Protein AF-A0A376FEH6-F1 (afdb_monomer_lite)

Foldseek 3Di:
DEPEPPQDPPDPDDDDLVVVLVVVQVCVVVVDPDYDYDHDPPPDDQVVSQVVSCVSVVDRGDDDDPPCVVVDDDDDPVRVVVVVVLVVVVVVCVVVVNDDDDDDDDPPPPPDD

pLDDT: mean 72.84, std 16.67, range [22.53, 88.94]

Sequence (113 aa):
MRAVANLSSCQKVEFSREDLVAEIKAGIAKGKKHAIVAITEHICDVDELAKYIEAETKRETRATVLGHIQRGGSPGPYDRILASRMGAYAIDLLLQGHGGPLRRYSERKTGSP

InterPro domains:
  IPR000023 Phosphofructokinase domain [PF00365] (5-94)
  IPR015912 Phosphofructokinase, conserved site [PS00433] (62-80)
  IPR022953 ATP-dependent 6-phosphofructokinase [PR00476] (31-43)
  IPR022953 ATP-dependent 6-phosphofructokinase [PR00476] (58-80)
  IPR035966 Phosphofructokinase superfamily [G3DSA:3.40.50.460] (3-97)
  IPR035966 Phosphofructokinase superfamily [SSF53784] (12-105)

Radius of gyration: 21.83 Å; chains: 1; bounding box: 57×28×56 Å

Organism: Enterobacter asburiae (NCBI:txid61645)

Structure (mmCIF, N/CA/C/O backbone):
data_AF-A0A376FEH6-F1
#
_entry.id   AF-A0A376FEH6-F1
#
loop_
_atom_site.group_PDB
_atom_site.id
_atom_site.type_symbol
_atom_site.label_atom_id
_atom_site.label_alt_id
_atom_site.label_comp_id
_atom_site.label_asym_id
_atom_site.label_entity_id
_atom_site.label_seq_id
_atom_site.pdbx_PDB_ins_code
_atom_site.Cartn_x
_atom_site.Cartn_y
_atom_site.Cartn_z
_atom_site.occupancy
_atom_site.B_iso_or_equiv
_atom_site.auth_seq_id
_atom_site.auth_comp_id
_atom_site.auth_asym_id
_atom_site.auth_atom_id
_atom_site.pdbx_PDB_model_num
ATOM 1 N N . MET A 1 1 ? -0.092 10.042 9.852 1.00 31.30 1 MET A N 1
ATOM 2 C CA . MET A 1 1 ? 0.252 9.062 10.909 1.00 31.30 1 MET A CA 1
ATOM 3 C C . MET A 1 1 ? 0.029 7.668 10.327 1.00 31.30 1 MET A C 1
ATOM 5 O O . MET A 1 1 ? -1.111 7.293 10.102 1.00 31.30 1 MET A O 1
ATOM 9 N N . ARG A 1 2 ? 1.109 6.978 9.935 1.00 22.53 2 ARG A N 1
ATOM 10 C CA . ARG A 1 2 ? 1.087 5.704 9.194 1.00 22.53 2 ARG A CA 1
A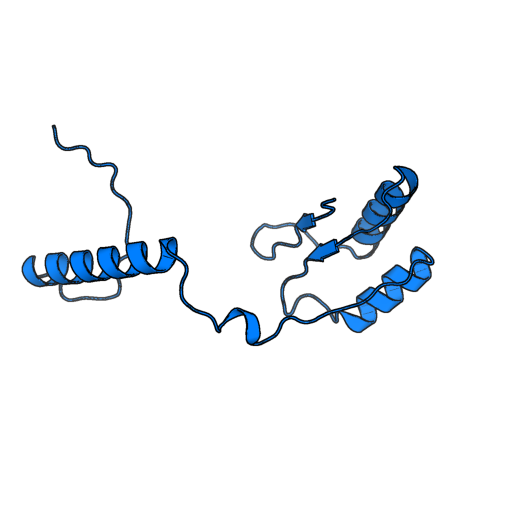TOM 11 C C . ARG A 1 2 ? 0.864 4.538 10.167 1.00 22.53 2 ARG A C 1
ATOM 13 O O . ARG A 1 2 ? 1.775 4.154 10.889 1.00 22.53 2 ARG A O 1
ATOM 20 N N . ALA A 1 3 ? -0.333 3.967 10.198 1.00 32.25 3 ALA A N 1
ATOM 21 C CA . ALA A 1 3 ? -0.394 2.513 10.169 1.00 32.25 3 ALA A CA 1
ATOM 22 C C . ALA A 1 3 ? -0.343 2.202 8.676 1.00 32.25 3 ALA A C 1
ATOM 24 O O . ALA A 1 3 ? -1.175 2.709 7.937 1.00 32.25 3 ALA A O 1
ATOM 25 N N . VAL A 1 4 ? 0.725 1.567 8.215 1.00 36.75 4 VAL A N 1
ATOM 26 C CA . VAL A 1 4 ? 0.711 0.879 6.930 1.00 36.75 4 VAL A CA 1
ATOM 27 C C . VAL A 1 4 ? 0.720 -0.567 7.362 1.00 36.75 4 VAL A C 1
ATOM 29 O O . VAL A 1 4 ? 1.769 -1.072 7.750 1.00 36.75 4 VAL A O 1
ATOM 32 N N . ALA A 1 5 ? -0.452 -1.194 7.405 1.00 41.88 5 ALA A N 1
ATOM 33 C CA . ALA A 1 5 ? -0.470 -2.642 7.318 1.00 41.88 5 ALA A CA 1
ATOM 34 C C . ALA A 1 5 ? 0.111 -2.942 5.933 1.00 41.88 5 ALA A C 1
ATOM 36 O O . ALA A 1 5 ? -0.517 -2.653 4.915 1.00 41.88 5 ALA A O 1
ATOM 37 N N . ASN A 1 6 ? 1.377 -3.355 5.899 1.00 36.41 6 ASN A N 1
ATOM 38 C CA . ASN A 1 6 ? 2.043 -3.785 4.681 1.00 36.41 6 ASN A CA 1
ATOM 39 C C . ASN A 1 6 ? 1.472 -5.157 4.331 1.00 36.41 6 ASN A C 1
ATOM 41 O O . ASN A 1 6 ? 2.091 -6.176 4.619 1.00 36.41 6 ASN A O 1
ATOM 45 N N . LEU A 1 7 ? 0.284 -5.192 3.728 1.00 42.59 7 LEU A N 1
ATOM 46 C CA . LEU A 1 7 ? -0.229 -6.418 3.137 1.00 42.59 7 LEU A CA 1
ATOM 47 C C . LEU A 1 7 ? 0.274 -6.524 1.696 1.00 42.59 7 LEU A C 1
ATOM 49 O O . LEU A 1 7 ? -0.447 -6.336 0.717 1.00 42.59 7 LEU A O 1
ATOM 53 N N . SER A 1 8 ? 1.580 -6.752 1.578 1.00 38.94 8 SER A N 1
ATOM 54 C CA . SER A 1 8 ? 2.242 -7.003 0.305 1.00 38.94 8 SER A CA 1
ATOM 55 C C . SER A 1 8 ? 2.069 -8.473 -0.070 1.00 38.94 8 SER A C 1
ATOM 57 O O . SER A 1 8 ? 2.697 -9.326 0.553 1.00 38.94 8 SER A O 1
ATOM 59 N N . SER A 1 9 ? 1.316 -8.776 -1.134 1.00 39.69 9 SER A N 1
ATOM 60 C CA . SER A 1 9 ? 1.221 -10.142 -1.688 1.00 39.69 9 SER A CA 1
ATOM 61 C C . SER A 1 9 ? 2.566 -10.702 -2.187 1.00 39.69 9 SER A C 1
ATOM 63 O O . SER A 1 9 ? 2.669 -11.876 -2.528 1.00 39.69 9 SER A O 1
ATOM 65 N N . CYS A 1 10 ? 3.617 -9.876 -2.208 1.00 40.75 10 CYS A N 1
ATOM 66 C CA . CYS A 1 10 ? 4.946 -10.223 -2.703 1.00 40.75 10 CYS A CA 1
ATOM 67 C C . CYS A 1 10 ? 5.911 -10.799 -1.648 1.00 40.75 10 CYS A C 1
ATOM 69 O O . CYS A 1 10 ? 7.002 -11.232 -2.013 1.00 40.75 10 CYS A O 1
ATOM 71 N N . GLN A 1 11 ? 5.559 -10.845 -0.358 1.00 41.09 11 GLN A N 1
ATOM 72 C CA . GLN A 1 11 ? 6.342 -11.590 0.635 1.00 41.09 11 GLN A CA 1
ATOM 73 C C . GLN A 1 11 ? 5.431 -12.525 1.422 1.00 41.09 11 GLN A C 1
ATOM 75 O O . GLN A 1 11 ? 4.411 -12.100 1.941 1.00 41.09 11 GLN A O 1
ATOM 80 N N . LYS A 1 12 ? 5.840 -13.795 1.471 1.00 41.19 12 LYS A N 1
ATOM 81 C CA . LYS A 1 12 ? 5.319 -14.932 2.244 1.00 41.19 12 LYS A CA 1
ATOM 82 C C . LYS A 1 12 ? 4.859 -14.559 3.668 1.00 41.19 12 LYS A C 1
ATOM 84 O O . LYS A 1 12 ? 5.570 -14.832 4.630 1.00 41.19 12 LYS A O 1
ATOM 89 N N . VAL A 1 13 ? 3.697 -13.936 3.810 1.00 55.91 13 VAL A N 1
ATOM 90 C CA . VAL A 1 13 ? 3.056 -13.674 5.099 1.00 55.91 13 VAL A CA 1
ATOM 91 C C . VAL A 1 13 ? 1.619 -14.139 4.956 1.00 55.91 13 VAL A C 1
ATOM 93 O O . VAL A 1 13 ? 0.867 -13.611 4.138 1.00 55.91 13 VAL A O 1
ATOM 96 N N . GLU A 1 14 ? 1.273 -15.188 5.694 1.00 58.09 14 GLU A N 1
ATOM 97 C CA . GLU A 1 14 ? -0.097 -15.680 5.769 1.00 58.09 14 GLU A CA 1
ATOM 98 C C . GLU A 1 14 ? -0.976 -14.581 6.376 1.00 58.09 14 GLU A C 1
ATOM 100 O O . GLU A 1 14 ? -0.669 -14.018 7.425 1.00 58.09 14 GLU A O 1
ATOM 105 N N . PHE A 1 15 ? -2.038 -14.216 5.664 1.00 66.88 15 PHE A N 1
ATOM 106 C CA . PHE A 1 15 ? -2.967 -13.178 6.090 1.00 66.88 15 PHE A CA 1
ATOM 107 C C . PHE A 1 15 ? -4.066 -13.797 6.956 1.00 66.88 15 PHE A C 1
ATOM 109 O O . PHE A 1 15 ? -4.944 -14.480 6.426 1.00 66.88 15 PHE A O 1
ATOM 116 N N . SER A 1 16 ? -4.055 -13.520 8.265 1.00 77.94 16 SER A N 1
ATOM 117 C CA . SER A 1 16 ? -5.217 -13.751 9.133 1.00 77.94 16 SER A CA 1
ATOM 118 C C . SER A 1 16 ? -5.981 -12.450 9.388 1.00 77.94 16 SER A C 1
ATOM 120 O O . SER A 1 16 ? -5.406 -11.394 9.671 1.00 77.94 16 SER A O 1
ATOM 122 N N . ARG A 1 17 ? -7.316 -12.535 9.313 1.00 77.88 17 ARG A N 1
ATOM 123 C CA . ARG A 1 17 ? -8.236 -11.427 9.628 1.00 77.88 17 ARG A CA 1
ATOM 124 C C . ARG A 1 17 ? -8.143 -11.034 11.105 1.00 77.88 17 ARG A C 1
ATOM 126 O O . ARG A 1 17 ? -8.327 -9.866 11.443 1.00 77.88 17 ARG A O 1
ATOM 133 N N . GLU A 1 18 ? -7.841 -12.001 11.965 1.00 82.06 18 GLU A N 1
ATOM 134 C CA . GLU A 1 18 ? -7.750 -11.819 13.415 1.00 82.06 18 GLU A CA 1
ATOM 135 C C . GLU A 1 18 ? -6.532 -10.972 13.793 1.00 82.06 18 GLU A C 1
ATOM 137 O O . GLU A 1 18 ? -6.656 -10.013 14.559 1.00 82.06 18 GLU A O 1
ATOM 142 N N . ASP A 1 19 ? -5.377 -11.259 13.189 1.00 82.12 19 ASP A N 1
ATOM 143 C CA . ASP A 1 19 ? -4.129 -10.532 13.440 1.00 82.12 19 ASP A CA 1
ATOM 144 C C . ASP A 1 19 ? -4.232 -9.065 13.012 1.00 82.12 19 ASP A C 1
ATOM 146 O O . ASP A 1 19 ? -3.773 -8.163 13.720 1.00 82.12 19 ASP A O 1
ATOM 150 N N . LEU A 1 20 ? -4.914 -8.803 11.891 1.00 80.62 20 LEU A N 1
ATOM 151 C CA . LEU A 1 20 ? -5.186 -7.443 11.427 1.00 80.62 20 LEU A CA 1
ATOM 152 C C . LEU A 1 20 ? -6.002 -6.657 12.464 1.00 80.62 20 LEU A C 1
ATOM 154 O O . LEU A 1 20 ? -5.671 -5.516 12.798 1.00 80.62 20 LEU A O 1
ATOM 158 N N . VAL A 1 21 ? -7.065 -7.262 12.996 1.00 83.94 21 VAL A N 1
ATOM 159 C CA . VAL A 1 21 ? -7.905 -6.632 14.022 1.00 83.94 21 VAL A CA 1
ATOM 160 C C . VAL A 1 21 ? -7.117 -6.419 15.315 1.00 83.94 21 VAL A C 1
ATOM 162 O O . VAL A 1 21 ? -7.251 -5.359 15.935 1.00 83.94 21 VAL A O 1
ATOM 165 N N . ALA A 1 22 ? -6.271 -7.371 15.710 1.00 84.75 22 ALA A N 1
ATOM 166 C CA . ALA A 1 22 ? -5.414 -7.248 16.885 1.00 84.75 22 ALA A CA 1
ATOM 167 C C . ALA A 1 22 ? -4.431 -6.071 16.756 1.00 84.75 22 ALA A C 1
ATOM 169 O O . ALA A 1 22 ? -4.327 -5.252 17.675 1.00 84.75 22 ALA A O 1
ATOM 170 N N . GLU A 1 23 ? -3.776 -5.912 15.600 1.00 82.88 23 GLU A N 1
ATOM 171 C CA . GLU A 1 23 ? -2.907 -4.763 15.323 1.00 82.88 23 GLU A CA 1
ATOM 172 C C . GLU A 1 23 ? -3.664 -3.432 15.377 1.00 82.88 23 GLU A C 1
ATOM 174 O O . GLU A 1 23 ? -3.182 -2.453 15.965 1.00 82.88 23 GLU A O 1
ATOM 179 N N . ILE A 1 24 ? -4.862 -3.381 14.786 1.00 82.75 24 ILE A N 1
ATOM 180 C CA . ILE A 1 24 ? -5.693 -2.176 14.792 1.00 82.75 24 ILE A CA 1
ATOM 181 C C . ILE A 1 24 ? -6.081 -1.829 16.233 1.00 82.75 24 ILE A C 1
ATOM 183 O O . ILE A 1 24 ? -5.844 -0.697 16.660 1.00 82.75 24 ILE A O 1
ATOM 187 N N . LYS A 1 25 ? -6.594 -2.789 17.014 1.00 85.12 25 LYS A N 1
ATOM 188 C CA . LYS A 1 25 ? -6.963 -2.601 18.430 1.00 85.12 25 LYS A CA 1
ATOM 189 C C . LYS A 1 25 ? -5.767 -2.133 19.268 1.00 85.12 25 LYS A C 1
ATOM 191 O O . LYS A 1 25 ? -5.892 -1.166 20.021 1.00 85.12 25 LYS A O 1
ATOM 196 N N . ALA A 1 26 ? -4.585 -2.722 19.079 1.00 85.88 26 ALA A N 1
ATOM 197 C CA . ALA A 1 26 ? -3.357 -2.280 19.743 1.00 85.88 26 ALA A CA 1
ATOM 198 C C . ALA A 1 26 ? -2.959 -0.846 19.345 1.00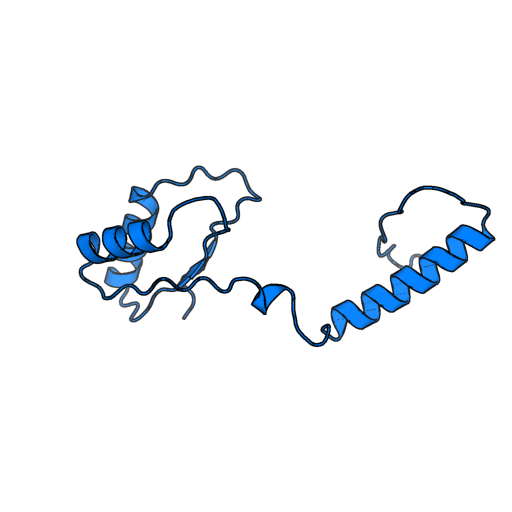 85.88 26 ALA A C 1
ATOM 200 O O . ALA A 1 26 ? -2.497 -0.057 20.172 1.00 85.88 26 ALA A O 1
ATOM 201 N N . GLY A 1 27 ? -3.162 -0.473 18.080 1.00 83.25 27 GLY A N 1
ATOM 202 C CA . GLY A 1 27 ? -2.973 0.891 17.596 1.00 83.25 27 GLY A CA 1
ATOM 203 C C . GLY A 1 27 ? -3.941 1.892 18.231 1.00 83.25 27 GLY A C 1
ATOM 204 O O . GLY A 1 27 ? -3.527 2.997 18.586 1.00 83.25 27 GLY A O 1
ATOM 205 N N . ILE A 1 28 ? -5.204 1.501 18.410 1.00 83.00 28 ILE A N 1
ATOM 206 C CA . ILE A 1 28 ? -6.228 2.306 19.087 1.00 83.00 28 ILE A CA 1
ATOM 207 C C . ILE A 1 28 ? -5.847 2.524 20.552 1.00 83.00 28 ILE A C 1
ATOM 209 O O . ILE A 1 28 ? -5.855 3.666 21.008 1.00 83.00 28 ILE A O 1
ATOM 213 N N . ALA A 1 29 ? -5.443 1.464 21.260 1.00 84.38 29 ALA A N 1
ATOM 214 C CA . ALA A 1 29 ? -5.004 1.540 22.655 1.00 84.38 29 ALA A CA 1
ATOM 215 C C . ALA A 1 29 ? -3.784 2.461 22.840 1.00 84.38 29 ALA A C 1
ATOM 217 O O . ALA A 1 29 ? -3.680 3.169 23.836 1.00 84.38 29 ALA A O 1
ATOM 218 N N . LYS A 1 30 ? -2.898 2.532 21.837 1.00 86.56 30 LYS A N 1
ATOM 219 C CA . LYS A 1 30 ? -1.770 3.483 21.780 1.00 86.56 30 LYS A CA 1
ATOM 220 C C . LYS A 1 30 ? -2.183 4.929 21.449 1.00 86.56 30 LYS A C 1
ATOM 222 O O . LYS A 1 30 ? -1.316 5.779 21.266 1.00 86.56 30 LYS A O 1
ATOM 227 N N . GLY A 1 31 ? -3.478 5.224 21.324 1.00 83.44 31 GLY A N 1
ATOM 228 C CA . GLY A 1 31 ? -4.001 6.569 21.068 1.00 83.44 31 GLY A CA 1
ATOM 229 C C . GLY A 1 31 ? -4.010 6.993 19.595 1.00 83.44 31 GLY A C 1
ATOM 230 O O . GLY A 1 31 ? -4.159 8.182 19.301 1.00 83.44 31 GLY A O 1
ATOM 231 N N . LYS A 1 32 ? -3.861 6.065 18.633 1.00 79.75 32 LYS A N 1
ATOM 232 C CA . LYS A 1 32 ? -3.955 6.417 17.205 1.00 79.75 32 LYS A CA 1
ATOM 233 C C . LYS A 1 32 ? -5.382 6.861 16.865 1.00 79.75 32 LYS A C 1
ATOM 235 O O . LYS A 1 32 ? -6.346 6.112 17.045 1.00 79.75 32 LYS A O 1
ATOM 240 N N . LYS A 1 33 ? -5.516 8.075 16.324 1.00 78.06 33 LYS A N 1
ATOM 241 C CA . LYS A 1 33 ? -6.810 8.648 15.908 1.00 78.06 33 LYS A CA 1
ATOM 242 C C . LYS A 1 33 ? -7.349 8.022 14.617 1.00 78.06 33 LYS A C 1
ATOM 244 O O . LYS A 1 33 ? -8.548 7.804 14.515 1.00 78.06 33 LYS A O 1
ATOM 249 N N . HIS A 1 34 ? -6.464 7.667 13.682 1.00 77.69 34 HIS A N 1
ATOM 250 C CA . HIS A 1 34 ? -6.818 7.070 12.389 1.00 77.69 34 HIS A CA 1
ATOM 251 C C . HIS A 1 34 ? -5.829 5.960 12.009 1.00 77.69 34 HIS A C 1
ATOM 253 O O . HIS A 1 34 ? -4.663 5.999 12.418 1.00 77.69 34 HIS A O 1
ATOM 259 N N . ALA A 1 35 ? -6.288 4.993 11.215 1.00 75.56 35 ALA A N 1
ATOM 260 C CA . ALA A 1 35 ? -5.485 3.915 10.646 1.00 75.56 35 ALA A CA 1
ATOM 261 C C . ALA A 1 35 ? -5.772 3.816 9.143 1.00 75.56 35 ALA A C 1
ATOM 263 O O . ALA A 1 35 ? -6.898 4.053 8.717 1.00 75.56 35 ALA A O 1
ATOM 264 N N . ILE A 1 36 ? -4.747 3.497 8.353 1.00 80.38 36 ILE A N 1
ATOM 265 C CA . ILE A 1 36 ? -4.878 3.247 6.916 1.00 80.38 36 ILE A CA 1
ATOM 266 C C . ILE A 1 36 ? -4.444 1.802 6.693 1.00 80.38 36 ILE A C 1
ATOM 268 O O . ILE A 1 36 ? -3.383 1.389 7.154 1.00 80.38 36 ILE A O 1
ATOM 272 N N . VAL A 1 37 ? -5.270 1.016 6.017 1.00 78.50 37 VAL A N 1
ATOM 273 C CA . VAL A 1 37 ? -4.955 -0.376 5.692 1.00 78.50 37 VAL A CA 1
ATOM 274 C C . VAL A 1 37 ? -4.791 -0.450 4.183 1.00 78.50 37 VAL A C 1
ATOM 276 O O . VAL A 1 37 ? -5.691 -0.057 3.445 1.00 78.50 37 VAL A O 1
ATOM 279 N N . ALA A 1 38 ? -3.616 -0.884 3.731 1.00 79.56 38 ALA A N 1
ATOM 280 C CA . ALA A 1 38 ? -3.330 -1.076 2.318 1.00 79.56 38 ALA A CA 1
ATOM 281 C C . ALA A 1 38 ? -3.391 -2.573 2.019 1.00 79.56 38 ALA A C 1
ATOM 283 O O . ALA A 1 38 ? -2.665 -3.360 2.624 1.00 79.56 38 ALA A O 1
ATOM 284 N N . ILE A 1 39 ? -4.276 -2.950 1.103 1.00 75.44 39 ILE A N 1
ATOM 285 C CA . ILE A 1 39 ? -4.545 -4.338 0.729 1.00 75.44 39 ILE A CA 1
ATOM 286 C C . ILE A 1 39 ? -4.301 -4.450 -0.769 1.00 75.44 39 ILE A C 1
ATOM 288 O O . ILE A 1 39 ? -4.669 -3.554 -1.531 1.00 75.44 39 ILE A O 1
ATOM 292 N N . THR A 1 40 ? -3.638 -5.523 -1.182 1.00 72.12 40 THR A N 1
ATOM 293 C CA . THR A 1 40 ? -3.454 -5.822 -2.603 1.00 72.12 40 THR A CA 1
ATOM 294 C C . THR A 1 40 ? -4.744 -6.386 -3.193 1.00 72.12 40 THR A C 1
ATOM 296 O O . THR A 1 40 ? -5.505 -7.086 -2.524 1.00 72.12 40 THR A O 1
ATOM 299 N N . GLU A 1 41 ? -5.015 -6.037 -4.448 1.00 65.94 41 GLU A N 1
ATOM 300 C CA . GLU A 1 41 ? -6.187 -6.528 -5.171 1.00 65.94 41 GLU A CA 1
ATOM 301 C C . GLU A 1 41 ? -6.236 -8.068 -5.191 1.00 65.94 41 GLU A C 1
ATOM 303 O O . GLU A 1 41 ? -5.202 -8.734 -5.173 1.00 65.94 41 GLU A O 1
ATOM 308 N N . HIS A 1 42 ? -7.451 -8.626 -5.206 1.00 65.50 42 HIS A N 1
ATOM 309 C CA . HIS A 1 42 ? -7.742 -10.069 -5.234 1.00 65.50 42 HIS A CA 1
ATOM 310 C C . HIS A 1 42 ? -7.423 -10.907 -3.977 1.00 65.50 42 HIS A C 1
ATOM 312 O O . HIS A 1 42 ? -7.621 -12.119 -4.021 1.00 65.50 42 HIS A O 1
ATOM 318 N N . ILE A 1 43 ? -7.010 -10.321 -2.845 1.00 71.38 43 ILE A N 1
ATOM 319 C CA . ILE A 1 43 ? -6.868 -11.083 -1.582 1.00 71.38 43 ILE A CA 1
ATOM 320 C C . ILE A 1 43 ? -8.219 -11.312 -0.890 1.00 71.38 43 ILE A C 1
ATOM 322 O O . ILE A 1 43 ? -8.502 -12.406 -0.404 1.00 71.38 43 ILE A O 1
ATOM 326 N N . CYS A 1 44 ? -9.047 -10.276 -0.805 1.00 69.69 44 CYS A N 1
ATOM 327 C CA . CYS A 1 44 ? -10.312 -10.309 -0.080 1.00 69.69 44 CYS A CA 1
ATOM 328 C C . CYS A 1 44 ? -11.281 -9.251 -0.611 1.00 69.69 44 CYS A C 1
ATOM 330 O O . CYS A 1 44 ? -10.867 -8.279 -1.248 1.00 69.69 44 CYS A O 1
ATOM 332 N N . ASP A 1 45 ? -12.568 -9.444 -0.324 1.00 81.75 45 ASP A N 1
ATOM 333 C CA . ASP A 1 45 ? -13.565 -8.398 -0.503 1.00 81.75 45 ASP A CA 1
ATOM 334 C C . ASP A 1 45 ? -13.331 -7.301 0.551 1.00 81.75 45 ASP A C 1
ATOM 336 O O . ASP A 1 45 ? -13.383 -7.532 1.765 1.00 81.75 45 ASP A O 1
ATOM 340 N N . VAL A 1 46 ? -13.007 -6.103 0.070 1.00 81.12 46 VAL A N 1
ATOM 341 C CA . VAL A 1 46 ? -12.703 -4.932 0.897 1.00 81.12 46 VAL A CA 1
ATOM 342 C C . VAL A 1 46 ? -13.931 -4.402 1.631 1.00 81.12 46 VAL A C 1
ATOM 344 O O . VAL A 1 46 ? -13.772 -3.870 2.730 1.00 81.12 46 VAL A O 1
ATOM 347 N N . ASP A 1 47 ? -15.133 -4.564 1.076 1.00 84.19 47 ASP A N 1
ATOM 348 C CA . ASP A 1 47 ? -16.370 -4.119 1.718 1.00 84.19 47 ASP A CA 1
ATOM 349 C C . ASP A 1 47 ? -16.750 -5.054 2.870 1.00 84.19 47 ASP A C 1
ATOM 351 O O . ASP A 1 47 ? -17.125 -4.595 3.954 1.00 84.19 47 ASP A O 1
ATOM 355 N N . GLU A 1 48 ? -16.601 -6.369 2.685 1.00 85.38 48 GLU A N 1
ATOM 356 C CA . GLU A 1 48 ? -16.786 -7.339 3.772 1.00 85.38 48 GLU A CA 1
ATOM 357 C C . GLU A 1 48 ? -15.761 -7.140 4.888 1.00 85.38 48 GLU A C 1
ATOM 359 O O . GLU A 1 48 ? -16.110 -7.150 6.072 1.00 85.38 48 GLU A O 1
ATOM 364 N N . LEU A 1 49 ? -14.497 -6.911 4.527 1.00 83.75 49 LEU A N 1
ATOM 365 C CA . LEU A 1 49 ? -13.448 -6.677 5.508 1.00 83.75 49 LEU A CA 1
ATOM 366 C C . LEU A 1 49 ? -13.667 -5.370 6.281 1.00 83.75 49 LEU A C 1
ATOM 368 O O . LEU A 1 49 ? -13.455 -5.342 7.492 1.00 83.75 49 LEU A O 1
ATOM 372 N N . ALA A 1 50 ? -14.115 -4.302 5.616 1.00 85.38 50 ALA A N 1
ATOM 373 C CA . ALA A 1 50 ? -14.440 -3.045 6.284 1.00 85.38 50 ALA A CA 1
ATOM 374 C C . ALA A 1 50 ? -15.558 -3.233 7.319 1.00 85.38 50 ALA A C 1
ATOM 376 O O . ALA A 1 50 ? -15.397 -2.804 8.462 1.00 85.38 50 ALA A O 1
ATOM 377 N N . LYS A 1 51 ? -16.631 -3.956 6.961 1.00 87.88 51 LYS A N 1
ATOM 378 C CA . LYS A 1 51 ? -17.719 -4.307 7.894 1.00 87.88 51 LYS A CA 1
ATOM 3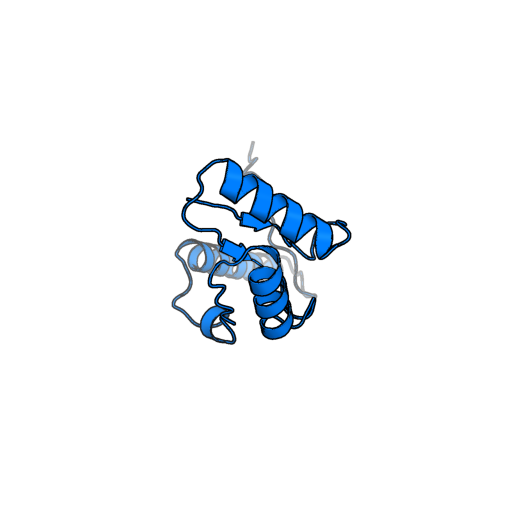79 C C . LYS A 1 51 ? -17.216 -5.138 9.074 1.00 87.88 51 LYS A C 1
ATOM 381 O O . LYS A 1 51 ? -17.609 -4.888 10.211 1.00 87.88 51 LYS A O 1
ATOM 386 N N . TYR A 1 52 ? -16.336 -6.105 8.819 1.00 87.31 52 TYR A N 1
ATOM 387 C CA . TYR A 1 52 ? -15.740 -6.936 9.865 1.00 87.31 52 TYR A CA 1
ATOM 388 C C . TYR A 1 52 ? -14.895 -6.109 10.848 1.00 87.31 52 TYR A C 1
ATOM 390 O O . TYR A 1 52 ? -15.059 -6.221 12.062 1.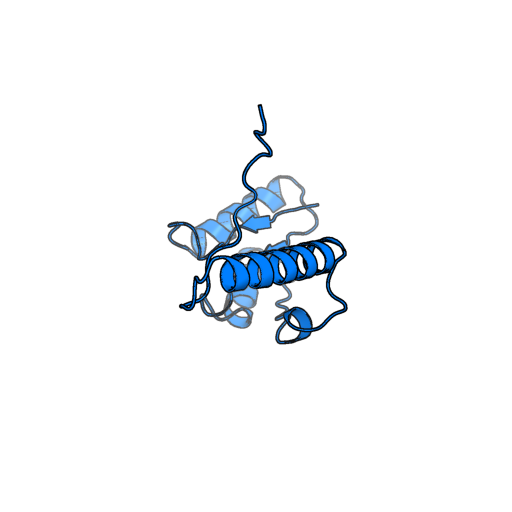00 87.31 52 TYR A O 1
ATOM 398 N N . ILE A 1 53 ? -14.036 -5.223 10.336 1.00 86.06 53 ILE A N 1
ATOM 399 C CA . ILE A 1 53 ? -13.209 -4.330 11.161 1.00 86.06 53 ILE A CA 1
ATOM 400 C C . ILE A 1 53 ? -14.087 -3.371 11.970 1.00 86.06 53 ILE A C 1
ATOM 402 O O . ILE A 1 53 ? -13.812 -3.137 13.149 1.00 86.06 53 ILE A O 1
ATOM 406 N N . GLU A 1 54 ? -15.141 -2.823 11.369 1.00 87.38 54 GLU A N 1
ATOM 407 C CA . GLU A 1 54 ? -16.072 -1.917 12.041 1.00 87.38 54 GLU A CA 1
ATOM 408 C C . GLU A 1 54 ? -16.828 -2.615 13.180 1.00 87.38 54 GLU A C 1
ATOM 410 O O . GLU A 1 54 ? -16.890 -2.073 14.286 1.00 87.38 54 GLU A O 1
ATOM 415 N N . ALA A 1 55 ? -17.308 -3.844 12.962 1.00 88.06 55 ALA A N 1
ATOM 416 C CA . ALA A 1 55 ? -17.960 -4.648 13.996 1.00 88.06 55 ALA A CA 1
ATOM 417 C C . ALA A 1 55 ? -17.026 -4.930 15.189 1.00 88.06 55 ALA A C 1
ATOM 419 O O . ALA A 1 55 ? -17.427 -4.796 16.347 1.00 88.06 55 ALA A O 1
ATOM 420 N N . GLU A 1 56 ? -15.763 -5.257 14.915 1.00 87.81 56 GLU A N 1
ATOM 421 C CA . GLU A 1 56 ? -14.777 -5.615 15.937 1.00 87.81 56 GLU A CA 1
ATOM 422 C C . GLU A 1 56 ? -14.178 -4.418 16.685 1.00 87.81 56 GLU A C 1
ATOM 424 O O . GLU A 1 56 ? -13.823 -4.519 17.863 1.00 87.81 56 GLU A O 1
ATOM 429 N N . THR A 1 57 ? -14.004 -3.283 16.007 1.00 82.31 57 THR A N 1
ATOM 430 C CA . THR A 1 57 ? -13.303 -2.111 16.562 1.00 82.31 57 THR A CA 1
ATOM 431 C C . THR A 1 57 ? -14.242 -0.980 16.968 1.00 82.31 57 THR A C 1
ATOM 433 O O . THR A 1 57 ? -13.798 -0.046 17.640 1.00 82.31 57 THR A O 1
ATOM 436 N N . LYS A 1 58 ? -15.527 -1.056 16.584 1.00 84.31 58 LYS A N 1
ATOM 437 C CA . LYS A 1 58 ? -16.543 -0.001 16.753 1.00 84.31 58 LYS A CA 1
ATOM 438 C C . LYS A 1 58 ? -16.097 1.360 16.206 1.00 84.31 58 LYS A C 1
ATOM 440 O O . LYS A 1 58 ? -16.495 2.406 16.718 1.00 84.31 58 LYS A O 1
ATOM 445 N N . ARG A 1 59 ? -15.230 1.353 15.191 1.00 80.50 59 ARG A N 1
ATOM 446 C CA . ARG A 1 59 ? -14.778 2.548 14.477 1.00 80.50 59 ARG A CA 1
ATOM 447 C C . ARG A 1 59 ? -15.291 2.524 13.050 1.00 80.50 59 ARG A C 1
ATOM 449 O O . ARG A 1 59 ? -15.164 1.508 12.370 1.00 80.50 59 ARG A O 1
ATOM 456 N N . GLU A 1 60 ? -15.775 3.681 12.607 1.00 82.19 60 GLU A N 1
ATOM 457 C CA . GLU A 1 60 ? -16.178 3.904 11.221 1.00 82.19 60 GLU A CA 1
ATOM 458 C C . GLU A 1 60 ? -15.012 3.537 10.293 1.00 82.19 60 GLU A C 1
ATOM 460 O O . GLU A 1 60 ? -13.929 4.130 10.362 1.00 82.19 60 GLU A O 1
ATOM 465 N N . THR A 1 61 ? -15.228 2.529 9.450 1.00 83.19 61 THR A N 1
ATOM 466 C CA . THR A 1 61 ? -14.219 2.016 8.524 1.00 83.19 61 THR A CA 1
ATOM 467 C C . THR A 1 61 ? -14.721 2.217 7.105 1.00 83.19 61 THR A C 1
ATOM 469 O O . THR A 1 61 ? -15.797 1.755 6.745 1.00 83.19 61 THR A O 1
ATOM 472 N N . ARG A 1 62 ? -13.942 2.920 6.279 1.00 81.06 62 ARG A N 1
ATOM 473 C CA . ARG A 1 62 ? -14.291 3.174 4.876 1.00 81.06 62 ARG A CA 1
ATOM 474 C C . ARG A 1 62 ? -13.353 2.400 3.962 1.00 81.06 62 ARG A C 1
ATOM 476 O O . ARG A 1 62 ? -12.142 2.614 4.004 1.00 81.06 62 ARG A O 1
ATOM 483 N N . ALA A 1 63 ? -13.919 1.529 3.133 1.00 81.56 63 ALA A N 1
ATOM 484 C CA . ALA A 1 63 ? -13.207 0.912 2.025 1.00 81.56 63 ALA A CA 1
ATOM 485 C C . ALA A 1 63 ? -13.118 1.893 0.848 1.00 81.56 63 ALA A C 1
ATOM 487 O O . ALA A 1 63 ? -14.033 2.671 0.580 1.00 81.56 63 ALA A O 1
ATOM 488 N N . THR A 1 64 ? -11.994 1.894 0.137 1.00 78.69 64 THR A N 1
ATOM 489 C CA . THR A 1 64 ? -11.849 2.663 -1.104 1.00 78.69 64 THR A CA 1
ATOM 490 C C . THR A 1 64 ? -10.964 1.887 -2.061 1.00 78.69 64 THR A C 1
ATOM 492 O O . THR A 1 64 ? -9.782 1.671 -1.798 1.00 78.69 64 THR A O 1
ATOM 495 N N . VAL A 1 65 ? -11.546 1.482 -3.186 1.00 78.44 65 VAL A N 1
ATOM 496 C CA . VAL A 1 65 ? -10.831 0.826 -4.281 1.00 78.44 65 VAL A CA 1
ATOM 497 C C . VAL A 1 65 ? -10.336 1.903 -5.240 1.00 78.44 65 VAL A C 1
ATOM 499 O O . VAL A 1 65 ? -11.129 2.589 -5.875 1.00 78.44 65 VAL A O 1
ATOM 502 N N . LEU A 1 66 ? -9.015 2.066 -5.344 1.00 73.69 66 LEU A N 1
ATOM 503 C CA . LEU A 1 66 ? -8.399 3.075 -6.219 1.00 73.69 66 LEU A CA 1
ATOM 504 C C . LEU A 1 66 ? -8.608 2.767 -7.717 1.00 73.69 66 LEU A C 1
ATOM 506 O O . LEU A 1 66 ? -8.652 3.685 -8.537 1.00 73.69 66 LEU A O 1
ATOM 510 N N . GLY A 1 67 ? -8.763 1.488 -8.079 1.00 72.69 67 GLY A N 1
ATOM 511 C CA . GLY A 1 67 ? -9.103 1.050 -9.434 1.00 72.69 67 GLY A CA 1
ATOM 512 C C . GLY A 1 67 ? -8.118 1.527 -10.512 1.00 72.69 67 GLY A C 1
ATOM 513 O O . GLY A 1 67 ? -6.906 1.583 -10.305 1.00 72.69 67 GLY A O 1
ATOM 514 N N . HIS A 1 68 ? -8.644 1.890 -11.687 1.00 69.38 68 HIS A N 1
ATOM 515 C CA . HIS A 1 68 ? -7.852 2.249 -12.874 1.00 69.38 68 HIS A CA 1
ATOM 516 C C . HIS A 1 68 ? -7.072 3.565 -12.758 1.00 69.38 68 HIS A C 1
ATOM 518 O O . HIS A 1 68 ? -6.180 3.805 -13.572 1.00 69.38 68 HIS A O 1
ATOM 524 N N . ILE A 1 69 ? -7.353 4.397 -11.748 1.00 69.62 69 ILE A N 1
ATOM 525 C CA . ILE A 1 69 ? -6.630 5.659 -11.527 1.00 69.62 69 ILE A CA 1
ATOM 526 C C . ILE A 1 69 ? -5.130 5.393 -11.341 1.00 69.62 69 ILE A C 1
ATOM 528 O O . ILE A 1 69 ? -4.310 6.180 -11.795 1.00 69.62 69 ILE A O 1
ATOM 532 N N . GLN A 1 70 ? -4.757 4.243 -10.769 1.00 66.75 70 GLN A N 1
ATOM 533 C CA . GLN A 1 70 ? -3.359 3.859 -10.555 1.00 66.75 70 GLN A CA 1
ATOM 534 C C . GLN A 1 70 ? -2.566 3.581 -11.846 1.00 66.75 70 GLN A C 1
ATOM 536 O O . GLN A 1 70 ? -1.342 3.514 -11.793 1.00 66.75 70 GLN A O 1
ATOM 541 N N . ARG A 1 71 ? -3.234 3.402 -12.997 1.00 72.69 71 ARG A N 1
ATOM 542 C CA . ARG A 1 71 ? -2.579 3.184 -14.303 1.00 72.69 71 ARG A CA 1
ATOM 543 C C . ARG A 1 71 ? -2.469 4.457 -15.144 1.00 72.69 71 ARG A C 1
ATOM 545 O O . ARG A 1 71 ? -1.788 4.446 -16.165 1.00 72.69 71 ARG A O 1
ATOM 552 N N . GLY A 1 72 ? -3.160 5.524 -14.749 1.00 74.56 72 GLY A N 1
ATOM 553 C CA . GLY A 1 72 ? -3.136 6.817 -15.424 1.00 74.56 72 GLY A CA 1
ATOM 554 C C . GLY A 1 72 ? -2.287 7.837 -14.668 1.00 74.56 72 GLY A C 1
ATOM 555 O O . GLY A 1 72 ? -2.115 7.751 -13.457 1.00 74.56 72 GLY A O 1
ATOM 556 N N . GLY A 1 73 ? -1.768 8.831 -15.383 1.00 80.06 73 GLY A N 1
ATOM 557 C CA . GLY A 1 73 ? -0.999 9.929 -14.797 1.00 80.06 73 GLY A CA 1
ATOM 558 C C . GLY A 1 73 ? 0.175 10.343 -15.674 1.00 80.06 73 GLY A C 1
ATOM 559 O O . GLY A 1 73 ? 0.622 9.588 -16.536 1.00 80.06 73 GLY A O 1
ATOM 560 N N . SER A 1 74 ? 0.677 11.561 -15.462 1.00 81.38 74 SER A N 1
ATOM 561 C CA . SER A 1 74 ? 1.942 11.967 -16.076 1.00 81.38 74 SER A CA 1
ATOM 562 C C . SER A 1 74 ? 3.073 11.184 -15.401 1.00 81.38 74 SER A C 1
ATOM 564 O O . SER A 1 74 ? 3.154 11.225 -14.169 1.00 81.38 74 SER A O 1
ATOM 566 N N . PRO A 1 75 ? 3.921 10.464 -16.159 1.00 82.56 75 PRO A N 1
ATOM 567 C CA . PRO A 1 75 ? 4.990 9.650 -15.591 1.00 82.56 75 PRO A CA 1
ATOM 568 C C . PRO A 1 75 ? 5.884 10.507 -14.701 1.00 82.56 75 PRO A C 1
ATOM 570 O O . PRO A 1 75 ? 6.204 11.650 -15.052 1.00 82.56 75 PRO A O 1
ATOM 573 N N . GLY A 1 76 ? 6.299 9.966 -13.555 1.00 85.38 76 GLY A N 1
ATOM 574 C CA . GLY A 1 76 ? 7.155 10.692 -12.626 1.00 85.38 76 GLY A CA 1
ATOM 575 C C . GLY A 1 76 ? 8.509 11.045 -13.261 1.00 85.38 76 GLY A C 1
ATOM 576 O O . GLY A 1 76 ? 8.908 10.439 -14.258 1.00 85.38 76 GLY A O 1
ATOM 577 N N . PRO A 1 77 ? 9.274 12.000 -12.697 1.00 85.50 77 PRO A N 1
ATOM 578 C CA . PRO A 1 77 ? 10.632 12.288 -13.166 1.00 85.50 77 PRO A CA 1
ATOM 579 C C . PRO A 1 77 ? 11.507 11.029 -13.260 1.00 85.50 77 PRO A C 1
ATOM 581 O O . PRO A 1 77 ? 12.268 10.884 -14.211 1.00 85.50 77 PRO A O 1
ATOM 584 N N . TYR A 1 78 ? 11.343 10.103 -12.309 1.00 84.88 78 TYR A N 1
ATOM 585 C CA . TYR A 1 78 ? 12.031 8.815 -12.303 1.00 84.88 78 TYR A CA 1
ATOM 586 C C . TYR A 1 78 ? 11.656 7.946 -13.510 1.00 84.88 78 TYR A C 1
ATOM 588 O O . TYR A 1 78 ? 12.546 7.512 -14.237 1.00 84.88 78 TYR A O 1
ATOM 596 N N . ASP A 1 79 ? 10.359 7.762 -13.775 1.00 86.06 79 ASP A N 1
ATOM 597 C CA . ASP A 1 79 ? 9.876 6.955 -14.902 1.00 86.06 79 ASP A CA 1
ATOM 598 C C . ASP A 1 79 ? 10.355 7.517 -16.242 1.00 86.06 79 ASP A C 1
ATOM 600 O O . ASP A 1 79 ? 10.753 6.765 -17.128 1.00 86.06 79 ASP A O 1
ATOM 604 N N . ARG A 1 80 ? 10.394 8.851 -16.374 1.00 87.69 80 ARG A N 1
ATOM 605 C CA . ARG A 1 80 ? 10.921 9.518 -17.573 1.00 87.69 80 ARG A CA 1
ATOM 606 C C . ARG A 1 80 ? 12.410 9.244 -17.779 1.00 87.69 80 ARG A C 1
ATOM 608 O O . ARG A 1 80 ? 12.821 8.911 -18.886 1.00 87.69 80 ARG A O 1
ATOM 615 N N . ILE A 1 81 ? 13.219 9.368 -16.726 1.00 87.88 81 ILE A N 1
ATOM 616 C CA . ILE A 1 81 ? 14.666 9.107 -16.796 1.00 87.88 81 ILE A CA 1
ATOM 617 C C . ILE A 1 81 ? 14.932 7.629 -17.101 1.00 87.88 81 ILE A C 1
ATOM 619 O O . ILE A 1 81 ? 15.780 7.315 -17.940 1.00 87.88 81 ILE A O 1
ATOM 623 N N . LEU A 1 82 ? 14.201 6.726 -16.444 1.00 86.56 82 LEU A N 1
ATOM 624 C CA . LEU A 1 82 ? 14.312 5.290 -16.664 1.00 86.56 82 LEU A CA 1
ATOM 625 C C . LEU A 1 82 ? 13.939 4.924 -18.105 1.00 86.56 82 LEU A C 1
ATOM 627 O O . LEU A 1 82 ? 14.711 4.228 -18.759 1.00 86.56 82 LEU A O 1
ATOM 631 N N . ALA A 1 83 ? 12.827 5.446 -18.631 1.00 87.69 83 ALA A N 1
ATOM 632 C CA . ALA A 1 83 ? 12.406 5.215 -20.011 1.00 87.69 83 ALA A CA 1
ATOM 633 C C . ALA A 1 83 ? 13.470 5.670 -21.024 1.00 87.69 83 ALA A C 1
ATOM 635 O O . ALA A 1 83 ? 13.834 4.902 -21.916 1.00 87.69 83 ALA A O 1
ATOM 636 N N . SER A 1 84 ? 14.037 6.870 -20.851 1.00 88.94 84 SER A N 1
ATOM 637 C CA . SER A 1 84 ? 15.111 7.372 -21.720 1.00 88.94 84 SER A CA 1
ATOM 638 C C . SER A 1 84 ? 16.361 6.489 -21.675 1.00 88.94 84 SER A C 1
ATOM 640 O O . SER A 1 84 ? 16.940 6.172 -22.714 1.00 88.94 84 SER A O 1
ATOM 642 N N . ARG A 1 85 ? 16.767 6.042 -20.479 1.00 87.75 85 ARG A N 1
ATOM 643 C CA . ARG A 1 85 ? 17.915 5.139 -20.303 1.00 87.75 85 ARG A CA 1
ATOM 644 C C . ARG A 1 85 ? 17.677 3.760 -20.912 1.00 87.75 85 ARG A C 1
ATOM 646 O O . ARG A 1 85 ? 18.582 3.208 -21.531 1.00 87.75 85 ARG A O 1
ATOM 653 N N . MET A 1 86 ? 16.474 3.214 -20.755 1.00 86.56 86 MET A N 1
ATOM 654 C CA . MET A 1 86 ? 16.089 1.940 -21.361 1.00 86.56 86 MET A CA 1
ATOM 655 C C . MET A 1 86 ? 16.068 2.031 -22.890 1.00 86.56 86 MET A C 1
ATOM 657 O O . MET A 1 86 ? 16.529 1.103 -23.549 1.00 86.56 86 MET A O 1
ATOM 661 N N . GLY A 1 87 ? 15.605 3.153 -23.450 1.00 86.19 87 GLY A N 1
ATOM 662 C CA . GLY A 1 87 ? 15.645 3.415 -24.890 1.00 86.19 87 GLY A CA 1
ATOM 663 C C . GLY A 1 87 ? 17.071 3.468 -25.442 1.00 86.19 87 GLY A C 1
ATOM 664 O O . GLY A 1 87 ? 17.374 2.775 -26.409 1.00 86.19 87 GLY A O 1
ATOM 665 N N . ALA A 1 88 ? 17.966 4.216 -24.788 1.00 87.25 88 ALA A N 1
ATOM 666 C CA . ALA A 1 88 ? 19.381 4.266 -25.169 1.00 87.25 88 ALA A CA 1
ATOM 667 C C . ALA A 1 88 ? 20.043 2.877 -25.095 1.00 87.25 88 ALA A C 1
ATOM 669 O O . ALA A 1 88 ? 20.686 2.442 -26.045 1.00 87.25 88 ALA A O 1
ATOM 670 N N . TYR A 1 89 ? 19.797 2.136 -24.010 1.00 85.12 89 TYR A N 1
ATOM 671 C CA . TYR A 1 89 ? 20.319 0.780 -23.834 1.00 85.12 89 TYR A CA 1
ATOM 672 C C . TYR A 1 89 ? 19.824 -0.197 -24.913 1.00 85.12 89 TYR A C 1
ATOM 674 O O . TYR A 1 89 ? 20.579 -1.057 -25.360 1.00 85.12 89 TYR A O 1
ATOM 682 N N . ALA A 1 90 ? 18.571 -0.068 -25.359 1.00 85.12 90 ALA A N 1
ATOM 683 C CA . ALA A 1 90 ? 18.040 -0.889 -26.443 1.00 85.12 90 ALA A CA 1
ATOM 684 C C . ALA A 1 90 ? 18.765 -0.625 -27.774 1.00 85.12 90 ALA A C 1
ATOM 686 O O . ALA A 1 90 ? 19.058 -1.571 -28.502 1.00 85.12 90 ALA A O 1
ATOM 687 N N . ILE A 1 91 ? 19.100 0.635 -28.070 1.00 85.69 91 ILE A N 1
ATOM 688 C CA . ILE A 1 91 ? 19.857 1.008 -29.274 1.00 85.69 91 ILE A CA 1
ATOM 689 C C . ILE A 1 91 ? 21.284 0.451 -29.209 1.00 85.69 91 ILE A C 1
ATOM 691 O O . ILE A 1 91 ? 21.736 -0.169 -30.172 1.00 85.69 91 ILE A O 1
ATOM 695 N N . ASP A 1 92 ? 21.965 0.593 -28.068 1.00 84.75 92 ASP A N 1
ATOM 696 C CA . ASP A 1 92 ? 23.314 0.045 -27.869 1.00 84.75 92 ASP A CA 1
ATOM 697 C C . ASP A 1 92 ? 23.349 -1.477 -28.078 1.00 84.75 92 ASP A C 1
ATOM 699 O O . ASP A 1 92 ? 24.266 -2.007 -28.707 1.00 84.75 92 ASP A O 1
ATOM 703 N N . LEU A 1 93 ? 22.329 -2.192 -27.588 1.00 83.56 93 LEU A N 1
ATOM 704 C CA . LEU A 1 93 ? 22.197 -3.635 -27.794 1.00 83.56 93 LEU A CA 1
ATOM 705 C C . LEU A 1 93 ? 22.001 -3.996 -29.273 1.00 83.56 93 LEU A C 1
ATOM 707 O O . LEU A 1 93 ? 22.633 -4.938 -29.753 1.00 83.56 93 LEU A O 1
ATOM 711 N N . LEU A 1 94 ? 21.172 -3.244 -30.005 1.00 83.75 94 LEU A N 1
ATOM 712 C CA . LEU A 1 94 ? 20.969 -3.463 -31.440 1.00 83.75 94 LEU A CA 1
ATOM 713 C C . LEU A 1 94 ? 22.268 -3.256 -32.234 1.00 83.75 94 LEU A C 1
ATOM 715 O O . LEU A 1 94 ? 22.585 -4.071 -33.099 1.00 83.75 94 LEU A O 1
ATOM 719 N N . LEU A 1 95 ? 23.050 -2.220 -31.909 1.00 84.75 95 LEU A N 1
ATOM 720 C CA . LEU A 1 95 ? 24.352 -1.954 -32.538 1.00 84.75 95 LEU A CA 1
ATOM 721 C C . LEU A 1 95 ? 25.390 -3.045 -32.240 1.00 84.75 95 LEU A C 1
ATOM 723 O O . LEU A 1 95 ? 26.222 -3.353 -33.088 1.00 84.75 95 LEU A O 1
ATOM 727 N N . GLN A 1 96 ? 25.319 -3.670 -31.063 1.00 83.50 96 GLN A N 1
ATOM 728 C CA . GLN A 1 96 ? 26.159 -4.814 -30.686 1.00 83.50 96 GLN A CA 1
ATOM 729 C C . GLN A 1 96 ? 25.732 -6.129 -31.369 1.00 83.50 96 GLN A C 1
ATOM 731 O O . GLN A 1 96 ? 26.277 -7.189 -31.064 1.00 83.50 96 GLN A O 1
ATOM 736 N N . GLY A 1 97 ? 24.756 -6.085 -32.284 1.00 80.50 97 GLY A N 1
ATOM 737 C CA . GLY A 1 97 ? 24.234 -7.260 -32.980 1.00 80.50 97 GLY A CA 1
ATOM 738 C C . GLY A 1 97 ? 23.360 -8.152 -32.094 1.00 80.50 97 GLY A C 1
ATOM 739 O O . GLY A 1 97 ? 23.031 -9.274 -32.478 1.00 80.50 97 GLY A O 1
ATOM 740 N N . HIS A 1 98 ? 22.966 -7.679 -30.907 1.00 74.81 98 HIS A N 1
ATOM 741 C CA . HIS A 1 98 ? 22.054 -8.399 -30.029 1.00 74.81 98 HIS A CA 1
ATOM 742 C C . HIS A 1 98 ? 20.604 -8.178 -30.483 1.00 74.81 98 HIS A C 1
ATOM 744 O O . HIS A 1 98 ? 19.925 -7.261 -30.030 1.00 74.81 98 HIS A O 1
ATOM 750 N N . GLY A 1 99 ? 20.114 -9.052 -31.363 1.00 62.41 99 GLY A N 1
ATOM 751 C CA . GLY A 1 99 ? 18.688 -9.195 -31.671 1.00 62.41 99 GLY A CA 1
ATOM 752 C C . GLY A 1 99 ? 18.067 -10.316 -30.835 1.00 62.41 99 GLY A C 1
ATOM 753 O O . GLY A 1 99 ? 18.493 -11.464 -30.933 1.00 62.41 99 GLY A O 1
ATOM 754 N N . GLY A 1 100 ? 17.089 -10.006 -29.980 1.00 67.12 100 GLY A N 1
ATOM 755 C CA . GLY A 1 100 ? 16.458 -10.994 -29.096 1.00 67.12 100 GLY A CA 1
ATOM 756 C C . GLY A 1 100 ? 15.619 -10.371 -27.972 1.00 67.12 100 GLY A C 1
ATOM 757 O O . GLY A 1 100 ? 15.515 -9.147 -27.905 1.00 67.12 100 GLY A O 1
ATOM 758 N N . PRO A 1 101 ? 14.994 -11.190 -27.103 1.00 63.03 101 PRO A N 1
ATOM 759 C CA . PRO A 1 101 ? 13.933 -10.752 -26.197 1.00 63.03 101 PRO A CA 1
ATOM 760 C C . PRO A 1 101 ? 14.395 -9.727 -25.152 1.00 63.03 101 PRO A C 1
ATOM 762 O O . PRO A 1 101 ? 15.583 -9.589 -24.854 1.00 63.03 101 PRO A O 1
ATOM 765 N N . LEU A 1 102 ? 13.406 -9.025 -24.591 1.00 60.38 102 LEU A N 1
ATOM 766 C CA . LEU A 1 102 ? 13.528 -7.913 -23.646 1.00 60.38 102 LEU A CA 1
ATOM 767 C C . LEU A 1 102 ? 14.598 -8.172 -22.565 1.00 60.38 102 LEU A C 1
ATOM 769 O O . LEU A 1 102 ? 14.439 -9.049 -21.714 1.00 60.38 102 LEU A O 1
ATOM 773 N N . ARG A 1 103 ? 15.692 -7.398 -22.580 1.00 69.69 103 ARG A N 1
ATOM 774 C CA . ARG A 1 103 ? 16.742 -7.477 -21.553 1.00 69.69 103 ARG A CA 1
ATOM 775 C C . ARG A 1 103 ? 16.443 -6.544 -20.391 1.00 69.69 103 ARG A C 1
ATOM 777 O O . ARG A 1 103 ? 16.065 -5.389 -20.570 1.00 69.69 103 ARG A O 1
ATOM 784 N N . ARG A 1 104 ? 16.667 -7.049 -19.177 1.00 72.31 104 ARG A N 1
ATOM 785 C CA . ARG A 1 104 ? 16.544 -6.266 -17.948 1.00 72.31 104 ARG A CA 1
ATOM 786 C C . ARG A 1 104 ? 17.572 -5.135 -17.954 1.00 72.31 104 ARG A C 1
ATOM 788 O O . ARG A 1 104 ? 18.774 -5.398 -17.971 1.00 72.31 104 ARG A O 1
ATOM 795 N N . TYR A 1 105 ? 17.099 -3.896 -17.866 1.00 68.69 105 TYR A N 1
ATOM 796 C CA . TYR A 1 105 ? 17.967 -2.769 -17.551 1.00 68.69 105 TYR A CA 1
ATOM 797 C C . TYR A 1 105 ? 18.494 -2.938 -16.122 1.00 68.69 105 TYR A C 1
ATOM 799 O O . TYR A 1 105 ? 17.729 -3.038 -15.162 1.00 68.69 105 TYR A O 1
ATOM 807 N N . SER A 1 106 ? 19.812 -3.027 -15.993 1.00 70.56 106 SER A N 1
ATOM 808 C CA . SER A 1 106 ? 20.524 -3.013 -14.722 1.00 70.56 106 SER A CA 1
ATOM 809 C C . SER A 1 106 ? 21.348 -1.739 -14.717 1.00 70.56 106 SER A C 1
ATOM 811 O O . SER A 1 106 ? 22.150 -1.526 -15.627 1.00 70.56 106 SER A O 1
ATOM 813 N N . GLU A 1 107 ? 21.177 -0.909 -13.687 1.00 59.41 107 GLU A N 1
ATOM 814 C CA . GLU A 1 107 ? 22.183 0.096 -13.359 1.00 59.41 107 GLU A CA 1
ATOM 815 C C . GLU A 1 107 ? 23.457 -0.663 -12.989 1.00 59.41 107 GLU A C 1
ATOM 817 O O . GLU A 1 107 ? 23.680 -1.043 -11.838 1.00 59.41 107 GLU A O 1
ATOM 822 N N . ARG A 1 108 ? 24.289 -0.969 -13.988 1.00 50.12 108 ARG A N 1
ATOM 823 C CA . ARG A 1 108 ? 25.680 -1.289 -13.715 1.00 50.12 108 ARG A CA 1
ATOM 824 C C . ARG A 1 108 ? 26.224 -0.051 -13.027 1.00 50.12 108 ARG A C 1
ATOM 826 O O . ARG A 1 108 ? 26.193 1.032 -13.611 1.00 50.12 108 ARG A O 1
ATOM 833 N N . LYS A 1 109 ? 26.684 -0.210 -11.780 1.00 44.81 109 LYS A N 1
ATOM 834 C CA . LYS A 1 109 ? 27.587 0.766 -11.174 1.00 44.81 109 LYS A CA 1
ATOM 835 C C . LYS A 1 109 ? 28.610 1.092 -12.252 1.00 44.81 109 LYS A C 1
ATOM 837 O O . LYS A 1 109 ? 29.207 0.169 -12.806 1.00 44.81 109 LYS A O 1
ATOM 842 N N . THR A 1 110 ? 28.745 2.364 -12.595 1.00 42.09 110 THR A N 1
ATOM 843 C CA . THR A 1 110 ? 29.852 2.869 -13.400 1.00 42.09 110 THR A CA 1
ATOM 844 C C . THR A 1 110 ? 31.135 2.581 -12.630 1.00 42.09 110 THR A C 1
ATOM 846 O O . THR A 1 110 ? 31.624 3.411 -11.877 1.00 42.09 110 THR A O 1
ATOM 849 N N . GLY A 1 111 ? 31.613 1.348 -12.739 1.00 44.03 111 GLY A N 1
ATOM 850 C CA . GLY A 1 111 ? 33.020 1.035 -12.727 1.00 44.03 111 GLY A CA 1
ATOM 851 C C . GLY A 1 111 ? 33.457 1.136 -14.175 1.00 44.03 111 GLY A C 1
ATOM 852 O O . GLY A 1 111 ? 33.289 0.189 -14.939 1.00 44.03 111 GLY A O 1
ATOM 853 N N . SER A 1 112 ? 33.949 2.306 -14.545 1.00 30.16 112 SER A N 1
ATOM 854 C CA . SER A 1 112 ? 35.074 2.347 -15.466 1.00 30.16 112 SER A CA 1
ATOM 855 C C . SER A 1 112 ? 36.327 2.512 -14.591 1.00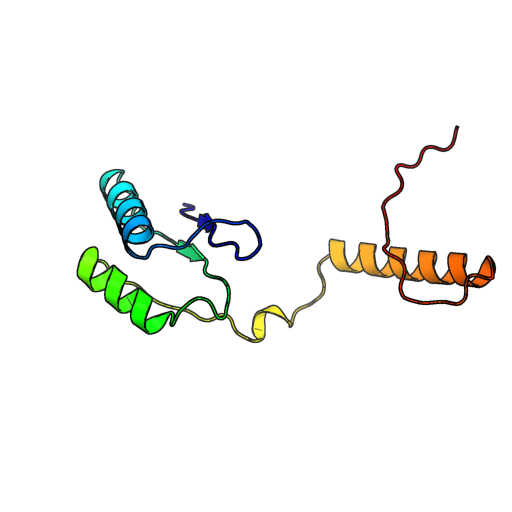 30.16 112 SER A C 1
ATOM 857 O O . SER A 1 112 ? 36.198 3.108 -13.517 1.00 30.16 112 SER A O 1
ATOM 859 N N . PRO A 1 113 ? 37.470 1.921 -14.977 1.00 42.59 113 PRO A N 1
ATOM 860 C CA . PRO A 1 113 ? 38.736 2.049 -14.251 1.00 42.59 113 PRO A CA 1
ATOM 861 C C . PRO A 1 113 ? 39.198 3.503 -14.101 1.00 42.59 113 PRO A C 1
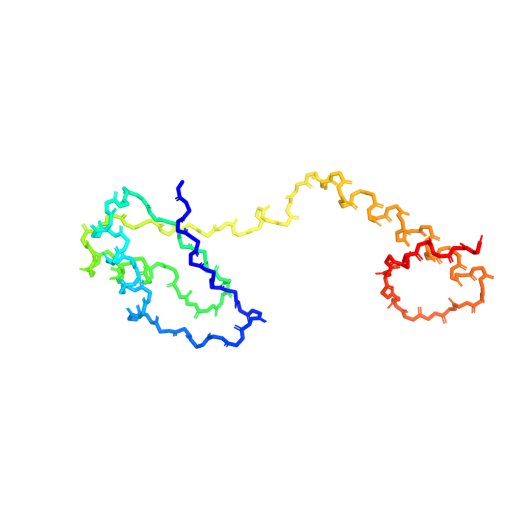ATOM 863 O O . PRO A 1 113 ? 38.791 4.344 -14.937 1.00 42.59 113 PRO A O 1
#

Secondary structure (DSSP, 8-state):
---EEEE-TTS-----HHHHHHHHHHHHHTT-S--EEEE-TTSS-HHHHHHHHHHHH-S-------GGGGG-SPPPHHHHHHHHHHHHHHHHHHHTT--SS-PPP--------